Protein AF-A0A835BXH1-F1 (afdb_monomer)

Nearest PDB structures (foldseek):
  5mmm-assembly1_d  TM=9.186E-01  e=5.214E-10  Spinacia oleracea
  5x8r-assembly1_d  TM=8.556E-01  e=1.132E-10  Spinacia oleracea
  6eri-assembly1_BD  TM=9.071E-01  e=1.321E-09  Spinacia oleracea
  4v61-assembly1_AD  TM=8.178E-01  e=9.478E-10  Spinacia oleracea
  4v7h-assembly1_AD  TM=5.262E-01  e=1.312E+00  Thermomyces lanuginosus

Solvent-accessible surface area (backbone atoms only — not comparable to full-atom values): 8021 Å² total; per-residue (Å²): 133,78,70,88,84,68,73,62,66,66,50,35,77,74,74,42,95,42,72,65,67,45,88,74,75,82,76,87,69,91,71,92,73,78,85,72,76,76,63,90,75,52,71,68,58,52,57,51,50,54,55,50,48,54,31,51,36,72,55,53,47,72,73,55,49,66,76,49,73,83,44,76,71,66,63,71,38,33,38,66,80,56,69,80,31,22,51,76,86,37,87,57,92,57,51,82,43,75,64,58,96,87,68,51,77,41,67,63,98,40,73,70,54,51,51,54,50,51,63,62,73,79,107

Organism: NCBI:txid1010633

Sequence (123 aa):
MSRYRGPRLKKIRRLGALPGLTRKTPKSGSNQKKKFHSGKKEQYRIRLQEKQKLRFHYGLTERQLLRCQVLLQLLEMRLDNILFRLVNGRIVDIPSFRCKPRDIITTKDNQRSKRLVQNSLLM

Foldseek 3Di:
DDFDPDDQQVLCVVLNDQVQQDPDDPPPPPDDDDPPPPDDDDPVNVVVSVLVSVCRNLRHDPVVCVVVVPDPVLSVQFCLVVPFWDWVNHGDPDRRDGDDPPTDTHHPPDPVRVVVVVVVVVD

Secondary structure (DSSP, 8-state):
-----S-HHHHHHHH---TTT-SPPPP------------S--HHHHHHHHHHHHHHHTT--HHHHHHTTT-THHHHTBGGGS-S-EETTEE---TT-BPPTT--EE--S-HHHHHHHHHHH--

Structure (mmCIF, N/CA/C/O backbone):
data_AF-A0A835BXH1-F1
#
_entry.id   AF-A0A835BXH1-F1
#
loop_
_atom_site.group_PDB
_atom_site.id
_atom_site.type_symbol
_atom_site.label_atom_id
_atom_site.label_alt_id
_atom_site.label_comp_id
_atom_site.label_asym_id
_atom_site.label_entity_id
_atom_site.label_seq_id
_atom_site.pdbx_PDB_ins_code
_atom_site.Cartn_x
_atom_site.Cartn_y
_atom_site.Cartn_z
_atom_site.occupancy
_atom_site.B_iso_or_equiv
_atom_site.auth_seq_id
_atom_site.auth_comp_id
_atom_site.auth_asym_id
_atom_site.auth_atom_id
_atom_site.pdbx_PDB_model_num
ATOM 1 N N . MET A 1 1 ? -7.666 8.888 -0.244 1.00 58.81 1 MET A N 1
ATOM 2 C CA . MET A 1 1 ? -6.512 8.123 -0.780 1.00 58.81 1 MET A CA 1
ATOM 3 C C . MET A 1 1 ? -6.940 7.428 -2.0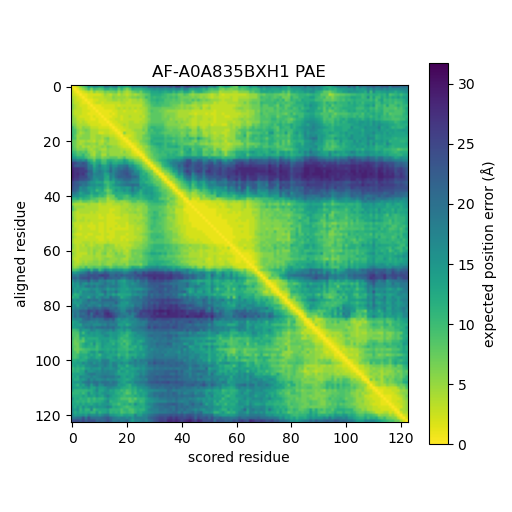60 1.0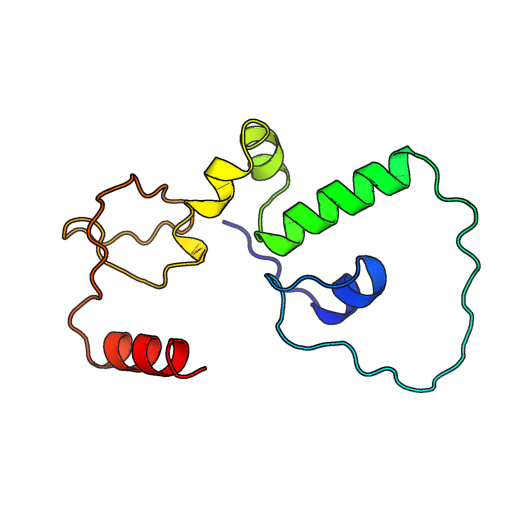0 58.81 1 MET A C 1
ATOM 5 O O . MET A 1 1 ? -7.866 6.628 -2.004 1.00 58.81 1 MET A O 1
ATOM 9 N N . SER A 1 2 ? -6.328 7.727 -3.206 1.00 67.88 2 SER A N 1
ATOM 10 C CA . SER A 1 2 ? -6.627 6.987 -4.436 1.00 67.88 2 SER A CA 1
ATOM 11 C C . SER A 1 2 ? -5.895 5.640 -4.416 1.00 67.88 2 SER A C 1
ATOM 13 O O . SER A 1 2 ? -4.675 5.582 -4.290 1.00 67.88 2 SER A O 1
ATOM 15 N N . ARG A 1 3 ? -6.653 4.538 -4.482 1.00 76.38 3 ARG A N 1
ATOM 16 C CA . ARG A 1 3 ? -6.115 3.166 -4.500 1.00 76.38 3 ARG A CA 1
ATOM 17 C C . ARG A 1 3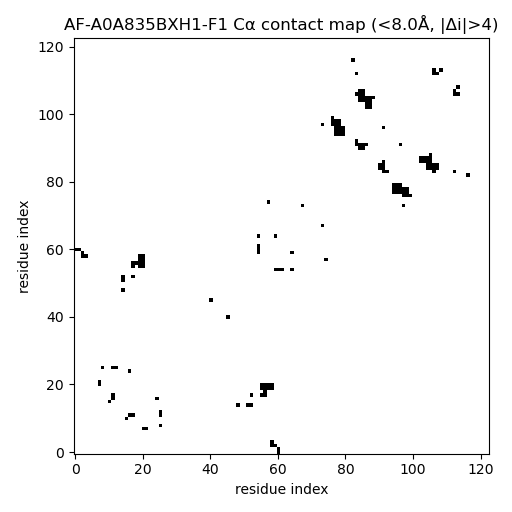 ? -5.951 2.673 -5.936 1.00 76.38 3 ARG A C 1
ATOM 19 O O . ARG A 1 3 ? -6.786 2.953 -6.793 1.00 76.38 3 ARG A O 1
ATOM 26 N N . TYR A 1 4 ? -4.915 1.875 -6.190 1.00 84.75 4 TYR A N 1
ATOM 27 C CA . TYR A 1 4 ? -4.744 1.209 -7.481 1.00 84.75 4 TYR A CA 1
ATOM 28 C C . TYR A 1 4 ? -5.800 0.107 -7.667 1.00 84.75 4 TYR A C 1
ATOM 30 O O . TYR A 1 4 ? -5.796 -0.888 -6.942 1.00 84.75 4 TYR A O 1
ATOM 38 N N . ARG A 1 5 ? -6.690 0.275 -8.653 1.00 84.50 5 ARG A N 1
ATOM 39 C CA . ARG A 1 5 ? -7.753 -0.692 -9.005 1.00 84.50 5 ARG A CA 1
ATOM 40 C C . ARG A 1 5 ? -7.440 -1.544 -10.243 1.00 84.50 5 ARG A C 1
ATOM 42 O O . ARG A 1 5 ? -8.265 -2.343 -10.662 1.00 84.50 5 ARG A O 1
ATOM 49 N N . GLY A 1 6 ? -6.264 -1.368 -10.845 1.00 88.94 6 GLY A N 1
ATOM 50 C CA . GLY A 1 6 ? -5.888 -2.070 -12.071 1.00 88.94 6 GLY A CA 1
ATOM 51 C C . GLY A 1 6 ? -5.414 -3.519 -11.859 1.00 88.94 6 GLY A C 1
ATOM 52 O O . GLY A 1 6 ? -5.322 -4.004 -10.727 1.00 88.94 6 GLY A O 1
ATOM 53 N N . PRO A 1 7 ? -5.044 -4.216 -12.950 1.00 88.81 7 PRO A N 1
ATOM 54 C CA . PRO A 1 7 ? -4.635 -5.620 -12.911 1.00 88.81 7 PRO A CA 1
ATOM 55 C C . PRO A 1 7 ? -3.317 -5.825 -12.142 1.00 88.81 7 PRO A C 1
ATOM 57 O O . PRO A 1 7 ? -2.231 -5.468 -12.608 1.00 88.81 7 PRO A O 1
ATOM 60 N N . ARG A 1 8 ? -3.404 -6.465 -10.968 1.00 86.69 8 ARG A N 1
ATOM 61 C CA . ARG A 1 8 ? -2.278 -6.673 -10.032 1.00 86.69 8 ARG A CA 1
ATOM 62 C C . ARG A 1 8 ? -1.180 -7.591 -10.584 1.00 86.69 8 ARG A C 1
ATOM 64 O O . ARG A 1 8 ? 0.000 -7.253 -10.508 1.00 86.69 8 ARG A O 1
ATOM 71 N N . LEU A 1 9 ? -1.552 -8.702 -11.228 1.00 85.00 9 LEU A N 1
ATOM 72 C CA . LEU A 1 9 ? -0.595 -9.670 -11.791 1.00 85.00 9 LEU A CA 1
ATOM 73 C C . LEU A 1 9 ? 0.276 -9.068 -12.907 1.00 85.00 9 LEU A C 1
ATOM 75 O O . LEU A 1 9 ? 1.444 -9.428 -13.039 1.00 85.00 9 LEU A O 1
ATOM 79 N N . LYS A 1 10 ? -0.249 -8.094 -13.669 1.00 86.25 10 LYS A N 1
ATOM 80 C CA . LYS A 1 10 ? 0.520 -7.366 -14.696 1.00 86.25 10 LYS A CA 1
ATOM 81 C C . LYS A 1 10 ? 1.670 -6.565 -14.078 1.00 86.25 10 LYS A C 1
ATOM 83 O O . LYS A 1 10 ? 2.737 -6.464 -14.678 1.00 86.25 10 LYS A O 1
ATOM 88 N N . LYS A 1 11 ? 1.474 -6.008 -12.877 1.00 87.12 11 LYS A N 1
ATOM 89 C CA . LYS A 1 11 ? 2.519 -5.274 -12.146 1.00 87.12 11 LYS A CA 1
ATOM 90 C C . LYS A 1 11 ? 3.556 -6.213 -11.539 1.00 87.12 11 LYS A C 1
ATOM 92 O O . LYS A 1 11 ? 4.741 -5.934 -11.691 1.00 87.12 11 LYS A O 1
ATOM 97 N N . ILE A 1 12 ? 3.134 -7.342 -10.971 1.00 86.69 12 ILE A N 1
ATOM 98 C CA . ILE A 1 12 ? 4.049 -8.359 -10.424 1.00 86.69 12 ILE A CA 1
ATOM 99 C C . ILE A 1 12 ? 4.956 -8.945 -11.508 1.00 86.69 12 ILE A C 1
ATOM 101 O O . ILE A 1 12 ? 6.163 -9.009 -11.320 1.00 86.69 12 ILE A O 1
ATOM 105 N N . ARG A 1 13 ? 4.422 -9.263 -12.694 1.00 83.75 13 ARG A N 1
ATOM 106 C CA . ARG A 1 13 ? 5.242 -9.744 -13.825 1.00 83.75 13 ARG A CA 1
ATOM 107 C C . ARG A 1 13 ? 6.339 -8.754 -14.247 1.00 83.75 13 ARG A C 1
ATOM 109 O O . ARG A 1 13 ? 7.370 -9.177 -14.751 1.00 83.75 13 ARG A O 1
ATOM 116 N N . ARG A 1 14 ? 6.124 -7.443 -14.060 1.00 83.31 14 ARG A N 1
ATOM 117 C CA . ARG A 1 14 ? 7.080 -6.383 -14.438 1.00 83.31 14 ARG A CA 1
ATOM 118 C C . ARG A 1 14 ? 8.054 -6.007 -13.317 1.00 83.31 14 ARG A C 1
ATOM 120 O O . ARG A 1 14 ? 9.191 -5.656 -13.618 1.00 83.31 14 ARG A O 1
ATOM 127 N N . LEU A 1 15 ? 7.594 -5.983 -12.065 1.00 84.75 15 LEU A N 1
ATOM 128 C CA . LEU A 1 15 ? 8.345 -5.464 -10.912 1.00 84.75 15 LEU A CA 1
ATOM 129 C C . LEU A 1 15 ? 8.906 -6.561 -9.998 1.00 84.75 15 LEU A C 1
ATOM 131 O O . LEU A 1 15 ? 9.843 -6.286 -9.254 1.00 84.75 15 LEU A O 1
ATOM 135 N N . GLY A 1 16 ? 8.370 -7.779 -10.064 1.00 83.56 16 GLY A N 1
ATOM 136 C CA . GLY A 1 16 ? 8.707 -8.890 -9.176 1.00 83.56 16 GLY A CA 1
ATOM 137 C C . GLY A 1 16 ? 7.684 -9.095 -8.056 1.00 83.56 16 GLY A C 1
ATOM 138 O O . GLY A 1 16 ? 6.556 -8.598 -8.123 1.00 83.56 16 GLY A O 1
ATOM 139 N N . ALA A 1 17 ? 8.080 -9.858 -7.035 1.00 80.31 17 ALA A N 1
ATOM 140 C CA . ALA A 1 17 ? 7.235 -10.187 -5.892 1.00 80.31 17 ALA A CA 1
ATOM 141 C C . ALA A 1 17 ? 6.860 -8.929 -5.089 1.00 80.31 17 ALA A C 1
ATOM 143 O O . ALA A 1 17 ? 7.718 -8.129 -4.721 1.00 80.31 17 ALA A O 1
ATOM 144 N N . LEU A 1 18 ? 5.560 -8.754 -4.842 1.00 82.75 18 LEU A N 1
ATOM 145 C CA . LEU A 1 18 ? 4.994 -7.634 -4.089 1.00 82.75 18 LEU A CA 1
ATOM 146 C C . LEU A 1 18 ? 3.954 -8.184 -3.099 1.00 82.75 18 LEU A C 1
ATOM 148 O O . LEU A 1 18 ? 2.766 -8.223 -3.440 1.00 82.75 18 LEU A O 1
ATOM 152 N N . PRO A 1 19 ? 4.377 -8.616 -1.896 1.00 75.25 19 PRO A N 1
ATOM 153 C CA . PRO A 1 19 ? 3.483 -9.255 -0.928 1.00 75.25 19 PRO A CA 1
ATOM 154 C C . PRO A 1 19 ? 2.348 -8.324 -0.477 1.00 75.25 19 PRO A C 1
ATOM 156 O O . PRO A 1 19 ? 1.208 -8.769 -0.364 1.00 75.25 19 PRO A O 1
ATOM 159 N N . GLY A 1 20 ? 2.611 -7.015 -0.357 1.00 75.12 20 GLY A N 1
ATOM 160 C CA . GLY A 1 20 ? 1.585 -6.010 -0.042 1.00 75.12 20 GLY A CA 1
ATOM 161 C C . GLY A 1 20 ? 0.492 -5.825 -1.109 1.00 75.12 20 GLY A C 1
ATOM 162 O O . GLY A 1 20 ? -0.579 -5.299 -0.814 1.00 75.12 20 GLY A O 1
ATOM 163 N N . LEU A 1 21 ? 0.705 -6.286 -2.351 1.00 78.00 21 LEU A N 1
ATOM 164 C CA . LEU A 1 21 ? -0.283 -6.144 -3.426 1.00 78.00 21 LEU A CA 1
ATOM 165 C C . LEU A 1 21 ? -1.155 -7.395 -3.599 1.00 78.00 21 LEU A C 1
ATOM 167 O O . LEU A 1 21 ? -2.366 -7.283 -3.810 1.00 78.00 21 LEU A O 1
ATOM 171 N N . THR A 1 22 ? -0.574 -8.595 -3.573 1.00 78.25 22 THR A N 1
ATOM 172 C CA . THR A 1 22 ? -1.337 -9.853 -3.589 1.00 78.25 22 THR A CA 1
ATOM 173 C C . THR A 1 22 ? -0.487 -11.022 -3.099 1.00 78.25 22 THR A C 1
ATOM 175 O O . THR A 1 22 ? 0.696 -11.103 -3.411 1.00 78.25 22 THR A O 1
ATOM 178 N N . ARG A 1 23 ? -1.124 -11.963 -2.388 1.00 75.75 23 ARG A N 1
ATOM 179 C CA . ARG A 1 23 ? -0.531 -13.253 -1.998 1.00 75.75 23 ARG A CA 1
ATOM 180 C C . ARG A 1 23 ? -0.387 -14.226 -3.187 1.00 75.75 23 ARG A C 1
ATOM 182 O O . ARG A 1 23 ? 0.295 -15.235 -3.076 1.00 75.75 23 ARG A O 1
ATOM 189 N N . LYS A 1 24 ? -1.030 -13.949 -4.333 1.00 78.94 24 LYS A N 1
ATOM 190 C CA . LYS A 1 24 ? -1.014 -14.833 -5.510 1.00 78.94 24 LYS A CA 1
ATOM 191 C C . LYS A 1 24 ? 0.282 -14.664 -6.298 1.00 78.94 24 LYS A C 1
ATOM 193 O O . LYS A 1 24 ? 0.559 -13.582 -6.820 1.00 78.94 24 LYS A O 1
ATOM 198 N N . THR A 1 25 ? 1.023 -15.752 -6.466 1.00 74.88 25 THR A N 1
ATOM 199 C CA . THR A 1 25 ? 2.150 -15.809 -7.396 1.00 74.88 25 THR A CA 1
ATOM 200 C C . THR A 1 25 ? 1.635 -16.010 -8.828 1.00 74.88 25 THR A C 1
ATOM 202 O O . THR A 1 25 ? 0.641 -16.709 -9.054 1.00 74.88 25 THR A O 1
ATOM 205 N N . PRO A 1 26 ? 2.238 -15.353 -9.835 1.00 74.44 26 PRO A N 1
ATOM 206 C CA . PRO A 1 26 ? 1.873 -15.600 -11.220 1.00 74.44 26 PRO A CA 1
ATOM 207 C C . PRO A 1 26 ? 2.255 -17.041 -11.572 1.00 74.44 26 PRO A C 1
ATOM 209 O O . PRO A 1 26 ? 3.427 -17.397 -11.502 1.00 74.44 26 PRO A O 1
ATOM 212 N N . LYS A 1 27 ? 1.275 -17.861 -11.973 1.00 71.94 27 LYS A N 1
ATOM 213 C CA . LYS A 1 27 ? 1.550 -19.195 -12.520 1.00 71.94 27 LYS A CA 1
ATOM 214 C C . LYS A 1 27 ? 2.485 -19.047 -13.724 1.00 71.94 27 LYS A C 1
ATOM 216 O O . LYS A 1 27 ? 2.196 -18.258 -14.631 1.00 71.94 27 LYS A O 1
ATOM 221 N N . SER A 1 28 ? 3.596 -19.781 -13.705 1.00 59.62 28 SER A N 1
ATOM 222 C CA . SER A 1 28 ? 4.529 -19.895 -14.827 1.00 59.62 28 SER A CA 1
ATOM 223 C C . SER A 1 28 ? 3.856 -20.709 -15.933 1.00 59.62 28 SER A C 1
ATOM 225 O O . SER A 1 28 ? 4.060 -21.908 -16.057 1.00 59.62 28 SER A O 1
ATOM 227 N N . GLY A 1 29 ? 2.945 -20.075 -16.670 1.00 53.72 29 GLY A N 1
ATOM 228 C CA . GLY A 1 29 ? 2.340 -20.671 -17.854 1.00 53.72 29 GLY A CA 1
ATOM 229 C C . GLY A 1 29 ? 3.382 -20.735 -18.963 1.00 53.72 29 GLY A C 1
ATOM 230 O O . GLY A 1 29 ? 3.929 -19.704 -19.354 1.00 53.72 29 GLY A O 1
ATOM 231 N N . SER A 1 30 ? 3.638 -21.944 -19.445 1.00 50.66 30 SER A N 1
ATOM 232 C CA . SER A 1 30 ? 4.530 -22.360 -20.529 1.00 50.66 30 SER A CA 1
ATOM 233 C C . SER A 1 30 ? 4.172 -21.783 -21.910 1.00 50.66 30 SER A C 1
ATOM 235 O O . SER A 1 30 ? 4.114 -22.509 -22.891 1.00 50.66 30 SER A O 1
ATOM 237 N N . ASN A 1 31 ? 3.984 -20.467 -22.033 1.00 50.84 31 ASN A N 1
ATOM 238 C CA . ASN A 1 31 ? 3.905 -19.798 -23.332 1.00 50.84 31 ASN A CA 1
ATOM 239 C C . ASN A 1 31 ? 5.185 -19.003 -23.580 1.00 50.84 31 ASN A C 1
ATOM 241 O O . ASN A 1 31 ? 5.304 -17.813 -23.279 1.00 50.84 31 ASN A O 1
ATOM 245 N N . GLN A 1 32 ? 6.163 -19.714 -24.137 1.00 57.72 32 GLN A N 1
ATOM 246 C CA . GLN A 1 32 ? 7.374 -19.159 -24.721 1.00 57.72 32 GLN A CA 1
ATOM 247 C C . GLN A 1 32 ? 7.011 -18.250 -25.905 1.00 57.72 32 GLN A C 1
ATOM 249 O O . GLN A 1 32 ? 6.976 -18.702 -27.042 1.00 57.72 32 GLN A O 1
ATOM 254 N N . LYS A 1 33 ? 6.765 -16.953 -25.688 1.00 52.38 33 LYS A N 1
ATOM 255 C CA . LYS A 1 33 ? 6.907 -15.957 -26.765 1.00 52.38 33 LYS A CA 1
ATOM 256 C C . LYS A 1 33 ? 7.607 -14.694 -26.263 1.00 52.38 33 LYS A C 1
ATOM 258 O O . LYS A 1 33 ? 7.064 -13.914 -25.488 1.00 52.38 33 LYS A O 1
ATOM 263 N N . LYS A 1 34 ? 8.839 -14.549 -26.769 1.00 54.72 34 LYS A N 1
ATOM 264 C CA . LYS A 1 34 ? 9.720 -13.372 -26.825 1.00 54.72 34 LYS A CA 1
ATOM 265 C C . LYS A 1 34 ? 10.015 -12.702 -25.478 1.00 54.72 34 LYS A C 1
ATOM 267 O O . LYS A 1 34 ? 9.439 -11.675 -25.125 1.00 54.72 34 LYS A O 1
ATOM 272 N N . LYS A 1 35 ? 11.052 -13.202 -24.790 1.00 55.22 35 LYS A N 1
ATOM 273 C CA . LYS A 1 35 ? 11.899 -12.331 -23.962 1.00 55.22 35 LYS A CA 1
ATOM 274 C C . LYS A 1 35 ? 12.553 -11.320 -24.911 1.00 55.22 35 LYS A C 1
ATOM 276 O O . LYS A 1 35 ? 13.663 -11.558 -25.377 1.00 55.22 35 LYS A O 1
ATOM 281 N N . PHE A 1 36 ? 11.870 -10.216 -25.227 1.00 57.81 36 PHE A N 1
ATOM 282 C CA . PHE A 1 36 ? 12.565 -9.033 -25.728 1.00 57.81 36 PHE A CA 1
ATOM 283 C C . PHE A 1 36 ? 13.658 -8.751 -24.705 1.00 57.81 36 PHE A C 1
ATOM 285 O O . PHE A 1 36 ? 13.348 -8.490 -23.539 1.00 57.81 36 PHE A O 1
ATOM 292 N N . HIS A 1 37 ? 14.916 -8.933 -25.105 1.00 56.81 37 HIS A N 1
ATOM 293 C CA . HIS A 1 37 ? 16.058 -8.607 -24.273 1.00 56.81 37 HIS A CA 1
ATOM 294 C C . HIS A 1 37 ? 15.939 -7.124 -23.943 1.00 56.81 37 HIS A C 1
ATOM 296 O O . HIS A 1 37 ? 16.288 -6.260 -24.741 1.00 56.81 37 HIS A O 1
ATOM 302 N N . SER A 1 38 ? 15.394 -6.805 -22.768 1.00 61.44 38 SER A N 1
ATOM 303 C CA . SER A 1 38 ? 15.666 -5.508 -22.187 1.00 61.44 38 SER A CA 1
ATOM 304 C C . SER A 1 38 ? 17.159 -5.549 -21.912 1.00 61.44 38 SER A C 1
ATOM 306 O O . SER A 1 38 ? 17.568 -6.294 -21.019 1.00 61.44 38 SER A O 1
ATOM 308 N N . GLY A 1 39 ? 17.947 -4.854 -22.732 1.00 69.88 39 GLY A N 1
ATOM 309 C CA . GLY A 1 39 ? 19.389 -4.735 -22.554 1.00 69.88 39 GLY A CA 1
ATOM 310 C C . GLY A 1 39 ? 19.759 -4.244 -21.151 1.00 69.88 39 GLY A C 1
ATOM 311 O O . GLY A 1 39 ? 18.894 -4.049 -20.286 1.00 69.88 39 GLY A O 1
ATOM 312 N N . LYS A 1 40 ? 21.061 -4.044 -20.911 1.00 76.69 40 LYS A N 1
ATOM 313 C CA . LYS A 1 40 ? 21.574 -3.545 -19.626 1.00 76.69 40 LYS A CA 1
ATOM 314 C C . LYS A 1 40 ? 20.715 -2.369 -19.151 1.00 76.69 40 LYS A C 1
ATOM 316 O O . LYS A 1 40 ? 20.525 -1.389 -19.866 1.00 76.69 40 LYS A O 1
ATOM 321 N N . LYS A 1 41 ? 20.112 -2.512 -17.969 1.00 76.19 41 LYS A N 1
ATOM 322 C CA . LYS A 1 41 ? 19.234 -1.475 -17.426 1.00 76.19 41 LYS A CA 1
ATOM 323 C C . LYS A 1 41 ? 20.102 -0.303 -16.991 1.00 76.19 41 LYS A C 1
ATOM 325 O O . LYS A 1 41 ? 20.977 -0.473 -16.150 1.00 76.19 41 LYS A O 1
ATOM 330 N N . GLU A 1 42 ? 19.810 0.874 -17.524 1.00 85.50 42 GLU A N 1
ATOM 331 C CA . GLU A 1 42 ? 20.384 2.132 -17.050 1.00 85.50 42 GLU A CA 1
ATOM 332 C C . GLU A 1 42 ? 20.116 2.335 -15.552 1.00 85.50 42 GLU A C 1
ATOM 334 O O . GLU A 1 42 ? 19.072 1.919 -15.030 1.00 85.50 42 GLU A O 1
ATOM 339 N N . GLN A 1 43 ? 21.023 3.036 -14.866 1.00 88.44 43 GLN A N 1
ATOM 340 C CA . GLN A 1 43 ? 20.909 3.313 -13.429 1.00 88.44 43 GLN A CA 1
ATOM 341 C C . GLN A 1 43 ? 19.570 3.973 -13.067 1.00 88.44 43 GLN A C 1
ATOM 343 O O . GLN A 1 43 ? 18.932 3.602 -12.080 1.00 88.44 43 GLN A O 1
ATOM 348 N N . TYR A 1 44 ? 19.087 4.897 -13.902 1.00 87.94 44 TYR A N 1
ATOM 349 C CA . TYR A 1 44 ? 17.791 5.545 -13.710 1.00 87.94 44 TYR A CA 1
ATOM 350 C C . TYR A 1 44 ? 16.631 4.539 -13.697 1.00 87.94 44 TYR A C 1
ATOM 352 O O . TYR A 1 44 ? 15.743 4.596 -12.842 1.00 87.94 44 TYR A O 1
ATOM 360 N N . ARG A 1 45 ? 16.654 3.557 -14.605 1.00 87.81 45 ARG A N 1
ATOM 361 C CA . ARG A 1 45 ? 15.615 2.527 -14.701 1.00 87.81 45 ARG A CA 1
ATOM 362 C C . ARG A 1 45 ? 15.576 1.641 -13.457 1.00 87.81 45 ARG A C 1
ATOM 364 O O . ARG A 1 45 ? 14.487 1.212 -13.074 1.00 87.81 45 ARG A O 1
ATOM 371 N N . ILE A 1 46 ? 16.723 1.381 -12.831 1.00 87.94 46 ILE A N 1
ATOM 372 C CA . ILE A 1 46 ? 16.817 0.621 -11.576 1.00 87.94 46 ILE A CA 1
ATOM 373 C C . ILE A 1 46 ? 16.166 1.414 -10.435 1.00 87.94 46 ILE A C 1
ATOM 375 O O . ILE A 1 46 ? 15.210 0.925 -9.831 1.00 87.94 46 ILE A O 1
ATOM 379 N N . ARG A 1 47 ? 16.572 2.677 -10.240 1.00 89.88 47 ARG A N 1
ATOM 380 C CA . ARG A 1 47 ? 16.000 3.576 -9.216 1.00 89.88 47 ARG A CA 1
ATOM 381 C C . ARG A 1 47 ? 14.488 3.745 -9.384 1.00 89.88 47 ARG A C 1
ATOM 383 O O . ARG A 1 47 ? 13.722 3.706 -8.421 1.00 89.88 47 ARG A O 1
ATOM 390 N N . LEU A 1 48 ? 14.026 3.868 -10.630 1.00 89.50 48 LEU A N 1
ATOM 391 C CA . LEU A 1 48 ? 12.601 3.941 -10.936 1.00 89.50 48 LEU A CA 1
ATOM 392 C C . LEU A 1 48 ? 11.874 2.640 -10.568 1.00 89.50 48 LEU A C 1
ATOM 394 O O . LEU A 1 48 ? 10.773 2.696 -10.023 1.00 89.50 48 LEU A O 1
ATOM 398 N N . GLN A 1 49 ? 12.454 1.469 -10.849 1.00 89.56 49 GLN A N 1
ATOM 399 C CA . GLN A 1 49 ? 11.853 0.183 -10.478 1.00 89.56 49 GLN A CA 1
ATOM 400 C C . GLN A 1 49 ? 11.718 0.040 -8.959 1.00 89.56 49 GLN A C 1
ATOM 402 O O . GLN A 1 49 ? 10.657 -0.377 -8.496 1.00 89.56 49 GLN A O 1
ATOM 407 N N . GLU A 1 50 ? 12.730 0.442 -8.194 1.00 87.75 50 GLU A N 1
ATOM 408 C CA . GLU A 1 50 ? 12.700 0.435 -6.725 1.00 87.75 50 GLU A CA 1
ATOM 409 C C . GLU A 1 50 ? 11.640 1.385 -6.162 1.00 87.75 50 GLU A C 1
ATOM 411 O O . GLU A 1 50 ? 10.783 0.958 -5.384 1.00 87.75 50 GLU A O 1
ATOM 416 N N . LYS A 1 51 ? 11.586 2.631 -6.654 1.00 88.62 51 LYS A N 1
ATOM 417 C CA . LYS A 1 51 ? 10.521 3.589 -6.308 1.00 88.62 51 LYS A CA 1
ATOM 418 C C . LYS A 1 51 ? 9.131 2.993 -6.561 1.00 88.62 51 LYS A C 1
ATOM 420 O O . LYS A 1 51 ? 8.220 3.126 -5.742 1.00 88.62 51 LYS A O 1
ATOM 425 N N . GLN A 1 52 ? 8.944 2.333 -7.706 1.00 89.12 52 GLN A N 1
ATOM 426 C CA . GLN A 1 52 ? 7.660 1.731 -8.063 1.00 89.12 52 GLN A CA 1
ATOM 427 C C . GLN A 1 52 ? 7.325 0.515 -7.190 1.00 89.12 52 GLN A C 1
ATOM 429 O O . GLN A 1 52 ? 6.158 0.358 -6.830 1.00 89.12 52 GLN A O 1
ATOM 434 N N . LYS A 1 53 ? 8.308 -0.313 -6.807 1.00 88.06 53 LYS A N 1
ATOM 435 C CA . LYS A 1 53 ? 8.103 -1.421 -5.858 1.00 88.06 53 LYS A CA 1
ATOM 436 C C . LYS A 1 53 ? 7.544 -0.905 -4.534 1.00 88.06 53 LYS A C 1
ATOM 438 O O . LYS A 1 53 ? 6.489 -1.377 -4.120 1.00 88.06 53 LYS A O 1
ATOM 443 N N . LEU A 1 54 ? 8.171 0.117 -3.946 1.00 84.31 54 LEU A N 1
ATOM 444 C CA . LEU A 1 54 ? 7.698 0.741 -2.703 1.00 84.31 54 LEU A CA 1
ATOM 445 C C . LEU A 1 54 ? 6.272 1.283 -2.856 1.00 84.31 54 LEU A C 1
ATOM 447 O O . LEU A 1 54 ? 5.396 0.991 -2.043 1.00 84.31 54 LEU A O 1
ATOM 451 N N . ARG A 1 55 ? 5.998 2.000 -3.952 1.00 86.06 55 ARG A N 1
ATOM 452 C CA . ARG A 1 55 ? 4.666 2.560 -4.218 1.00 86.06 55 ARG A CA 1
ATOM 453 C C . ARG A 1 55 ? 3.568 1.493 -4.214 1.00 86.06 55 ARG A C 1
ATOM 455 O O . ARG A 1 55 ? 2.513 1.709 -3.624 1.00 86.06 55 ARG A O 1
ATOM 462 N N . PHE A 1 56 ? 3.799 0.361 -4.882 1.00 86.12 56 PHE A N 1
ATOM 463 C CA . PHE A 1 56 ? 2.808 -0.716 -4.966 1.00 86.12 56 PHE A CA 1
ATOM 464 C C . PHE A 1 56 ? 2.765 -1.601 -3.722 1.00 86.12 56 PHE A C 1
ATOM 466 O O . PHE A 1 56 ? 1.698 -2.130 -3.427 1.00 86.12 56 PHE A O 1
ATOM 473 N N . HIS A 1 57 ? 3.880 -1.742 -3.004 1.00 81.62 57 HIS A N 1
ATOM 474 C CA . HIS A 1 57 ? 3.935 -2.489 -1.752 1.00 81.62 57 HIS A CA 1
ATOM 475 C C . HIS A 1 57 ? 3.050 -1.844 -0.680 1.00 81.62 57 HIS A C 1
ATOM 477 O O . HIS A 1 57 ? 2.266 -2.532 -0.039 1.00 81.62 57 HIS A O 1
ATOM 483 N N . TYR A 1 58 ? 3.117 -0.515 -0.558 1.00 76.81 58 TYR A N 1
ATOM 484 C CA . TYR A 1 58 ? 2.370 0.249 0.448 1.00 76.81 58 TYR A CA 1
ATOM 485 C C . TYR A 1 58 ? 1.092 0.919 -0.091 1.00 76.81 58 TYR A C 1
ATOM 487 O O . TYR A 1 58 ? 0.397 1.614 0.643 1.00 76.81 58 TYR A O 1
ATOM 495 N N . GLY A 1 59 ? 0.775 0.761 -1.382 1.00 80.81 59 GLY A N 1
ATOM 496 C CA . GLY A 1 59 ? -0.433 1.335 -1.990 1.00 80.81 59 GLY A CA 1
ATOM 497 C C . GLY A 1 59 ? -0.494 2.870 -1.979 1.00 80.81 59 GLY A C 1
ATOM 498 O O . GLY A 1 59 ? -1.581 3.439 -1.873 1.00 80.81 59 GLY A O 1
ATOM 499 N N . LEU A 1 60 ? 0.655 3.544 -2.078 1.00 80.44 60 LEU A N 1
ATOM 500 C CA . LEU A 1 60 ? 0.773 5.002 -1.960 1.00 80.44 60 LEU A CA 1
ATOM 501 C C . LEU A 1 60 ? 0.630 5.723 -3.308 1.00 80.44 60 LEU A C 1
ATOM 503 O O . LEU A 1 60 ? 0.909 5.178 -4.376 1.00 80.44 60 LEU A O 1
ATOM 507 N N . THR A 1 61 ? 0.258 7.001 -3.257 1.00 84.00 61 THR A N 1
ATOM 508 C CA . THR A 1 61 ? 0.363 7.916 -4.409 1.00 84.00 61 THR A CA 1
ATOM 509 C C . THR A 1 61 ? 1.762 8.531 -4.490 1.00 84.00 61 THR A C 1
ATOM 511 O O . THR A 1 61 ? 2.475 8.601 -3.492 1.00 84.00 61 THR A O 1
ATOM 514 N N . GLU A 1 62 ? 2.176 9.022 -5.662 1.00 83.12 62 GLU A N 1
ATOM 515 C CA . GLU A 1 62 ? 3.514 9.629 -5.800 1.00 83.12 62 GLU A CA 1
ATOM 516 C C . GLU A 1 62 ? 3.680 10.895 -4.954 1.00 83.12 62 GLU A C 1
ATOM 518 O O . GLU A 1 62 ? 4.730 11.088 -4.352 1.00 83.12 62 GLU A O 1
ATOM 523 N N . ARG A 1 63 ? 2.619 11.699 -4.816 1.00 82.00 63 ARG A N 1
ATOM 524 C CA . ARG A 1 63 ? 2.607 12.876 -3.933 1.00 82.00 63 ARG A CA 1
ATOM 525 C C . ARG A 1 63 ? 2.813 12.493 -2.465 1.00 82.00 63 ARG A C 1
ATOM 527 O O . ARG A 1 63 ? 3.540 13.168 -1.747 1.00 82.00 63 ARG A O 1
ATOM 534 N N . GLN A 1 64 ? 2.204 11.389 -2.022 1.00 76.81 64 GLN A N 1
ATOM 535 C CA . GLN A 1 64 ? 2.422 10.864 -0.671 1.00 76.81 64 GLN A CA 1
ATOM 536 C C . GLN A 1 64 ? 3.846 10.337 -0.498 1.00 76.81 64 GLN A C 1
ATOM 538 O O . GLN A 1 64 ? 4.449 10.584 0.536 1.00 76.81 64 GLN A O 1
ATOM 543 N N . LEU A 1 65 ? 4.396 9.664 -1.511 1.00 78.06 65 LEU A N 1
ATOM 544 C CA . LEU A 1 65 ? 5.763 9.148 -1.467 1.00 78.06 65 LEU A CA 1
ATOM 545 C C . LEU A 1 65 ? 6.801 10.275 -1.356 1.00 78.06 65 LEU A C 1
ATOM 547 O O . LEU A 1 65 ? 7.738 10.148 -0.578 1.00 78.06 65 LEU A O 1
ATOM 551 N N . LEU A 1 66 ? 6.601 11.387 -2.073 1.00 78.25 66 LEU A N 1
ATOM 552 C CA . LEU A 1 66 ? 7.452 12.579 -1.965 1.00 78.25 66 LEU A CA 1
ATOM 553 C C . LEU A 1 66 ? 7.420 13.176 -0.552 1.00 78.25 66 LEU A C 1
ATOM 555 O O . LEU A 1 66 ? 8.458 13.518 -0.003 1.00 78.25 66 LEU A O 1
ATOM 559 N N . ARG A 1 67 ? 6.241 13.227 0.076 1.00 69.81 67 ARG A N 1
ATOM 560 C CA . ARG A 1 67 ? 6.087 13.723 1.453 1.00 69.81 67 ARG A CA 1
ATOM 561 C C . ARG A 1 67 ? 6.661 12.768 2.509 1.00 69.81 67 ARG A C 1
ATOM 563 O O . ARG A 1 67 ? 6.950 13.190 3.623 1.00 69.81 67 ARG A O 1
ATOM 570 N N . CYS A 1 68 ? 6.789 11.483 2.181 1.00 60.97 68 CYS A N 1
ATOM 571 C CA . CYS A 1 68 ? 7.215 10.417 3.088 1.00 60.97 68 CYS A CA 1
ATOM 572 C C . CYS A 1 68 ? 8.696 10.025 2.940 1.00 60.97 68 CYS A C 1
ATOM 574 O O . CYS A 1 68 ? 9.087 9.016 3.520 1.00 60.97 68 CYS A O 1
ATOM 576 N N . GLN A 1 69 ? 9.515 10.789 2.205 1.00 54.47 69 GLN A N 1
ATOM 577 C CA . GLN A 1 69 ? 10.931 10.477 1.940 1.00 54.47 69 GLN A CA 1
ATOM 578 C C . GLN A 1 69 ? 11.806 10.237 3.189 1.00 54.47 69 GLN A C 1
ATOM 580 O O . GLN A 1 69 ? 12.906 9.721 3.042 1.00 54.47 69 GLN A O 1
ATOM 585 N N . VAL A 1 70 ? 11.342 10.567 4.400 1.00 50.50 70 VAL A N 1
ATOM 586 C CA . VAL A 1 70 ? 12.199 10.601 5.594 1.00 50.50 70 VAL A CA 1
ATOM 587 C C . VAL A 1 70 ? 12.353 9.272 6.345 1.00 50.50 70 VAL A C 1
ATOM 589 O O . VAL A 1 70 ? 13.378 9.123 6.986 1.00 50.50 70 VAL A O 1
ATOM 592 N N . LEU A 1 71 ? 11.458 8.275 6.306 1.00 53.09 71 LEU A N 1
ATOM 593 C CA . LEU A 1 71 ? 11.731 7.040 7.075 1.00 53.09 71 LEU A CA 1
ATOM 594 C C . LEU A 1 71 ? 10.814 5.878 6.673 1.00 53.09 71 LEU A C 1
ATOM 596 O O . LEU A 1 71 ? 9.593 5.984 6.789 1.00 53.09 71 LEU A O 1
ATOM 600 N N . LEU A 1 72 ? 11.394 4.738 6.281 1.00 59.03 72 LEU A N 1
ATOM 601 C CA . LEU A 1 72 ? 10.686 3.451 6.143 1.00 59.03 72 LEU A CA 1
ATOM 602 C C . LEU A 1 72 ? 9.894 3.097 7.418 1.00 59.03 72 LEU A C 1
ATOM 604 O O . LEU A 1 72 ? 8.788 2.569 7.337 1.00 59.03 72 LEU A O 1
ATOM 608 N N . GLN A 1 73 ? 10.394 3.527 8.577 1.00 54.72 73 GLN A N 1
ATOM 609 C CA . GLN A 1 73 ? 9.756 3.389 9.886 1.00 54.72 73 GLN A CA 1
ATOM 610 C C . GLN A 1 73 ? 8.382 4.090 9.974 1.00 54.72 73 GLN A C 1
ATOM 612 O O . GLN A 1 73 ? 7.492 3.633 10.683 1.00 54.72 73 GLN A O 1
ATOM 617 N N . LEU A 1 74 ? 8.142 5.162 9.202 1.00 57.50 74 LEU A N 1
ATOM 618 C CA . LEU A 1 74 ? 6.830 5.828 9.136 1.00 57.50 74 LEU A CA 1
ATOM 619 C C . LEU A 1 74 ? 5.803 5.051 8.298 1.00 57.50 74 LEU A C 1
ATOM 621 O O . LEU A 1 74 ? 4.604 5.315 8.409 1.00 57.50 74 LEU A O 1
ATOM 625 N N . LEU A 1 75 ? 6.254 4.135 7.435 1.00 57.69 75 LEU A N 1
ATOM 626 C CA . LEU A 1 75 ? 5.379 3.311 6.599 1.00 57.69 75 LEU A CA 1
ATOM 627 C C . LEU A 1 75 ? 4.894 2.058 7.329 1.00 57.69 75 LEU A C 1
ATOM 629 O O . LEU A 1 75 ? 3.781 1.612 7.055 1.00 57.69 75 LEU A O 1
ATOM 633 N N . GLU A 1 76 ? 5.678 1.534 8.273 1.00 59.62 76 GLU A N 1
ATOM 634 C CA . GLU A 1 76 ? 5.294 0.389 9.111 1.00 59.62 76 GLU A CA 1
ATOM 635 C C . GLU A 1 76 ? 4.204 0.750 10.130 1.00 59.62 76 GLU A C 1
ATOM 637 O O . GLU A 1 76 ? 3.321 -0.057 10.400 1.00 59.62 76 GLU A O 1
ATOM 642 N N . MET A 1 77 ? 4.176 2.001 10.600 1.00 54.16 77 MET A N 1
ATOM 643 C CA . MET A 1 77 ? 3.202 2.489 11.591 1.00 54.16 77 MET A CA 1
ATOM 644 C C . MET A 1 77 ? 1.839 2.904 10.997 1.00 54.16 77 MET A C 1
ATOM 646 O O . MET A 1 77 ? 1.047 3.578 11.664 1.00 54.16 77 MET A O 1
ATOM 650 N N . ARG A 1 78 ? 1.562 2.572 9.726 1.00 61.50 78 ARG A N 1
ATOM 651 C CA . ARG A 1 78 ? 0.305 2.941 9.050 1.00 61.50 78 ARG A CA 1
ATOM 652 C C . ARG A 1 78 ? -0.816 1.945 9.353 1.00 61.50 78 ARG A C 1
ATOM 654 O O . ARG A 1 78 ? -0.711 0.758 9.051 1.00 61.50 78 ARG A O 1
ATOM 661 N N . LEU A 1 79 ? -1.944 2.477 9.829 1.00 55.50 79 LEU A N 1
ATOM 662 C CA . LEU A 1 79 ? -3.186 1.740 10.120 1.00 55.50 79 LEU A CA 1
ATOM 663 C C . LEU A 1 79 ? -3.849 1.059 8.926 1.00 55.50 79 LEU A C 1
ATOM 665 O O . LEU A 1 79 ? -4.717 0.220 9.129 1.00 55.50 79 LEU A O 1
ATOM 669 N N . ASP A 1 80 ? -3.452 1.377 7.693 1.00 55.75 80 ASP A N 1
ATOM 670 C CA . ASP A 1 80 ? -3.906 0.681 6.484 1.00 55.75 80 ASP A CA 1
ATOM 671 C C . ASP A 1 80 ? -3.825 -0.858 6.616 1.00 55.75 80 ASP A C 1
ATOM 673 O O . ASP A 1 80 ? -4.680 -1.567 6.078 1.00 55.75 80 ASP A O 1
ATOM 677 N N . ASN A 1 81 ? -2.822 -1.362 7.349 1.00 52.75 81 ASN A N 1
ATOM 678 C CA . ASN A 1 81 ? -2.621 -2.790 7.614 1.00 52.75 81 ASN A CA 1
ATOM 679 C C . ASN A 1 81 ? -3.415 -3.307 8.824 1.00 52.75 81 ASN A C 1
ATOM 681 O O . ASN A 1 81 ? -3.660 -4.506 8.939 1.00 52.75 81 ASN A O 1
ATOM 685 N N . ILE A 1 82 ? -3.842 -2.415 9.715 1.00 52.75 82 ILE A N 1
ATOM 686 C CA . ILE A 1 82 ? -4.487 -2.731 10.989 1.00 52.75 82 ILE A CA 1
ATOM 687 C C . ILE A 1 82 ? -5.966 -2.357 10.866 1.00 52.75 82 ILE A C 1
ATOM 689 O O . ILE A 1 82 ? -6.473 -1.395 11.429 1.00 52.75 82 ILE A O 1
ATOM 693 N N . LEU A 1 83 ? -6.622 -3.135 10.012 1.00 52.44 83 LEU A N 1
ATOM 694 C CA . LEU A 1 83 ? -8.058 -3.354 9.876 1.00 52.44 83 LEU A CA 1
ATOM 695 C C . LEU A 1 83 ? -8.945 -2.623 10.911 1.00 52.44 83 LEU A C 1
ATOM 697 O O . LEU A 1 83 ? -9.012 -3.053 12.055 1.00 52.44 83 LEU A O 1
ATOM 701 N N . PHE A 1 84 ? -9.676 -1.589 10.467 1.00 53.84 84 PHE A N 1
ATOM 702 C CA . PHE A 1 84 ? -10.954 -1.101 11.027 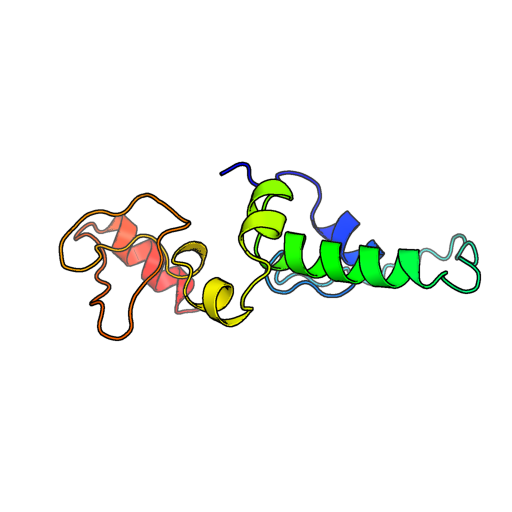1.00 53.84 84 PHE A CA 1
ATOM 703 C C . PHE A 1 84 ? -11.078 -1.179 12.559 1.00 53.84 84 PHE A C 1
ATOM 705 O O . PHE A 1 84 ? -11.846 -1.979 13.106 1.00 53.84 84 PHE A O 1
ATOM 712 N N . ARG A 1 85 ? -10.317 -0.351 13.272 1.00 57.97 85 ARG A N 1
ATOM 713 C CA . ARG A 1 85 ? -10.339 -0.349 14.732 1.00 57.97 85 ARG A CA 1
ATOM 714 C C . ARG A 1 85 ? -10.428 1.056 15.311 1.00 57.97 85 ARG A C 1
ATOM 716 O O . ARG A 1 85 ? -9.915 2.024 14.759 1.00 57.97 85 ARG A O 1
ATOM 723 N N . LEU A 1 86 ? -11.127 1.120 16.434 1.00 58.91 86 LEU A N 1
ATOM 724 C CA . LEU A 1 86 ? -11.112 2.217 17.373 1.00 58.91 86 LEU A CA 1
ATOM 725 C C . LEU A 1 86 ? -9.675 2.388 17.869 1.00 58.91 86 LEU A C 1
ATOM 727 O O . LEU A 1 86 ? -9.064 1.433 18.349 1.00 58.91 86 LEU A O 1
ATOM 731 N N . VAL A 1 87 ? -9.147 3.600 17.753 1.00 64.06 87 VAL A N 1
ATOM 732 C CA . VAL A 1 87 ? -7.871 3.976 18.365 1.00 64.06 87 VAL A CA 1
ATOM 733 C C . VAL A 1 87 ? -8.215 4.782 19.607 1.00 64.06 87 VAL A C 1
ATOM 735 O O . VAL A 1 87 ? -8.872 5.819 19.497 1.00 64.06 87 VAL A O 1
ATOM 738 N N . ASN A 1 88 ? -7.833 4.285 20.786 1.00 66.62 88 ASN A N 1
ATOM 739 C CA . ASN A 1 88 ? -8.105 4.934 22.076 1.00 66.62 88 ASN A CA 1
ATOM 740 C C . ASN A 1 88 ? -9.596 5.323 22.249 1.00 66.62 88 ASN A C 1
ATOM 742 O O . ASN A 1 88 ? -9.924 6.426 22.682 1.00 66.62 88 ASN A O 1
ATOM 746 N N . GLY A 1 89 ? -10.510 4.437 21.829 1.00 67.88 89 GLY A N 1
ATOM 747 C CA . GLY A 1 89 ? -11.963 4.636 21.937 1.00 67.88 89 GLY A CA 1
ATOM 748 C C . GLY A 1 89 ? -12.609 5.516 20.855 1.00 67.88 89 GLY A C 1
ATOM 749 O O . GLY A 1 89 ? -13.824 5.689 20.876 1.00 67.88 89 GLY A O 1
ATOM 750 N N . ARG A 1 90 ? -11.850 6.043 19.880 1.00 69.50 90 ARG A N 1
ATOM 751 C CA . ARG A 1 90 ? -12.381 6.868 18.775 1.00 69.50 90 ARG A CA 1
ATOM 752 C C . ARG A 1 90 ? -12.377 6.123 17.445 1.00 69.50 90 ARG A C 1
ATOM 754 O O . ARG A 1 90 ? -11.423 5.415 17.131 1.00 69.50 90 ARG A O 1
ATOM 761 N N . ILE A 1 91 ? -13.424 6.319 16.640 1.00 69.06 91 ILE A N 1
ATOM 762 C CA . ILE A 1 91 ? -13.516 5.763 15.281 1.00 69.06 91 ILE A CA 1
ATOM 763 C C . ILE A 1 91 ? -12.546 6.524 14.375 1.00 69.06 91 ILE A C 1
ATOM 765 O O . ILE A 1 91 ? -12.646 7.742 14.233 1.00 69.06 91 ILE A O 1
ATOM 769 N N . VAL A 1 92 ? -11.605 5.799 13.767 1.00 69.06 92 VAL A N 1
ATOM 770 C CA . VAL A 1 92 ? -10.648 6.346 12.802 1.00 69.06 92 VAL A CA 1
ATOM 771 C C . VAL A 1 92 ? -10.884 5.687 11.448 1.00 69.06 92 VAL A C 1
ATOM 773 O O . VAL A 1 92 ? -10.481 4.552 11.218 1.00 69.06 92 VAL A O 1
ATOM 776 N N . ASP A 1 93 ? -11.490 6.435 10.525 1.00 66.81 93 ASP A N 1
ATOM 777 C CA . ASP A 1 93 ? -11.740 5.980 9.148 1.00 66.81 93 ASP A CA 1
ATOM 778 C C . ASP A 1 93 ? -10.629 6.409 8.170 1.00 66.81 93 ASP A C 1
ATOM 780 O O . ASP A 1 93 ? -10.731 6.212 6.957 1.00 66.81 93 ASP A O 1
ATOM 784 N N . ILE A 1 94 ? -9.551 7.016 8.685 1.00 68.81 94 I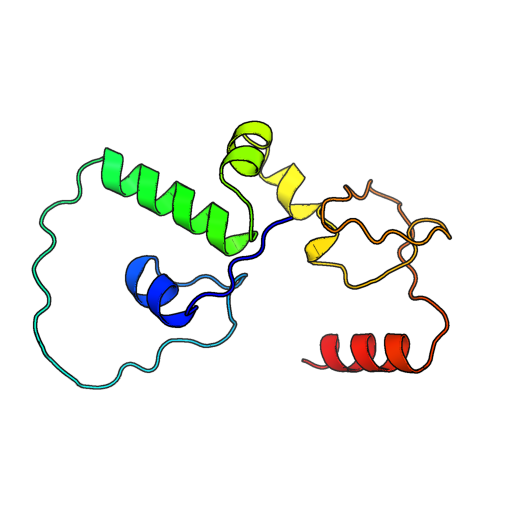LE A N 1
ATOM 785 C CA . ILE A 1 94 ? -8.427 7.531 7.897 1.00 68.81 94 ILE A CA 1
ATOM 786 C C . ILE A 1 94 ? -7.347 6.446 7.784 1.00 68.81 94 ILE A C 1
ATOM 788 O O . ILE A 1 94 ? -6.623 6.203 8.750 1.00 68.81 94 ILE A O 1
ATOM 792 N N . PRO A 1 95 ? -7.131 5.851 6.598 1.00 65.69 95 PRO A N 1
ATOM 793 C CA . PRO A 1 95 ? -6.202 4.730 6.463 1.00 65.69 95 PRO A CA 1
ATOM 794 C C . PRO A 1 95 ? -4.725 5.137 6.656 1.00 65.69 95 PRO A C 1
ATOM 796 O O . PRO A 1 95 ? -3.890 4.349 7.086 1.00 65.69 95 PRO A O 1
ATOM 799 N N . SER A 1 96 ? -4.406 6.417 6.425 1.00 67.31 96 SER A N 1
ATOM 800 C CA . SER A 1 96 ? -3.080 7.004 6.650 1.00 67.31 96 SER A CA 1
ATOM 801 C C . SER A 1 96 ? -2.804 7.465 8.084 1.00 67.31 96 SER A C 1
ATOM 803 O O . SER A 1 96 ? -1.853 8.225 8.285 1.00 67.31 96 SER A O 1
ATOM 805 N N . PHE A 1 97 ? -3.639 7.101 9.058 1.00 72.69 97 PHE A N 1
ATOM 806 C CA . PHE A 1 97 ? -3.396 7.464 10.452 1.00 72.69 97 PHE A CA 1
ATOM 807 C C . PHE A 1 97 ? -2.106 6.803 10.957 1.00 72.69 97 PHE A C 1
ATOM 809 O O . PHE A 1 97 ? -1.808 5.652 10.625 1.00 72.69 97 PHE A O 1
ATOM 816 N N . ARG A 1 98 ? -1.322 7.569 11.723 1.00 68.25 98 ARG A N 1
ATOM 817 C CA . ARG A 1 98 ? -0.065 7.114 12.325 1.00 68.25 98 ARG A CA 1
ATOM 818 C C . ARG A 1 98 ? -0.342 6.683 13.757 1.00 68.25 98 ARG A C 1
ATOM 820 O O . ARG A 1 98 ? -0.649 7.538 14.583 1.00 68.25 98 ARG A O 1
ATOM 827 N N . CYS A 1 99 ? -0.222 5.390 14.033 1.00 65.81 99 CYS A N 1
ATOM 828 C CA . CYS A 1 99 ? -0.244 4.897 15.407 1.00 65.81 99 CYS A CA 1
ATOM 829 C C . CYS A 1 99 ? 1.047 5.290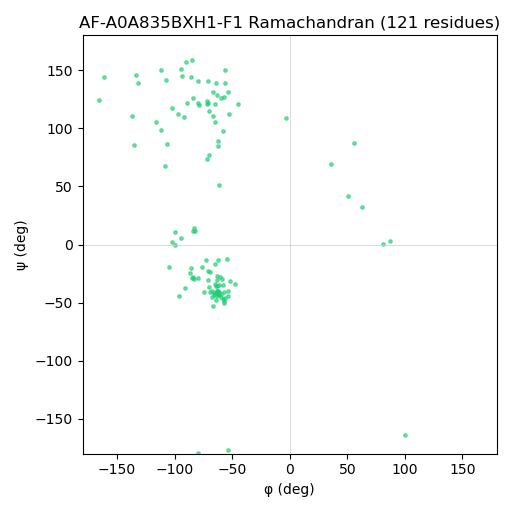 16.122 1.00 65.81 99 CYS A C 1
ATOM 831 O O . CYS A 1 99 ? 2.132 5.238 15.536 1.00 65.81 99 CYS A O 1
ATOM 833 N N . LYS A 1 100 ? 0.936 5.667 17.392 1.00 73.94 100 LYS A N 1
ATOM 834 C CA . LYS A 1 100 ? 2.071 5.826 18.297 1.00 73.94 100 LYS A CA 1
ATOM 835 C C . LYS A 1 100 ? 2.271 4.528 19.094 1.00 73.94 100 LYS A C 1
ATOM 837 O O . LYS A 1 100 ? 1.302 3.808 19.343 1.00 73.94 100 LYS A O 1
ATOM 842 N N . PRO A 1 101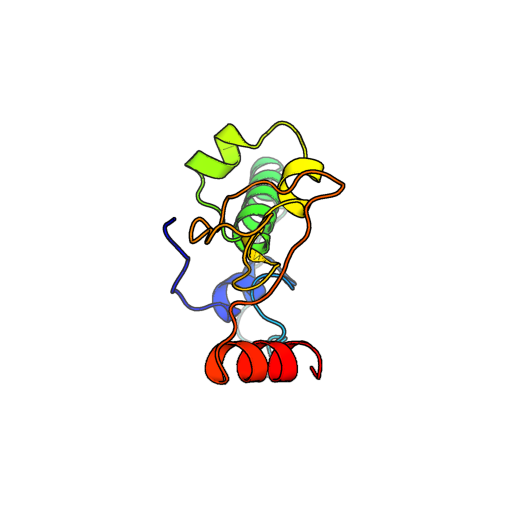 ? 3.508 4.205 19.512 1.00 69.12 101 PRO A N 1
ATOM 843 C CA . PRO A 1 101 ? 3.732 3.133 20.478 1.00 69.12 101 PRO A CA 1
ATOM 844 C C . PRO A 1 101 ? 2.872 3.380 21.729 1.00 69.12 101 PRO A C 1
ATOM 846 O O . PRO A 1 101 ? 2.901 4.492 22.254 1.00 69.12 101 PRO A O 1
ATOM 849 N N . ARG A 1 102 ? 2.141 2.351 22.192 1.00 75.19 102 ARG A N 1
ATOM 850 C CA . ARG A 1 102 ? 1.125 2.358 23.279 1.00 75.19 102 ARG A CA 1
ATOM 851 C C . ARG A 1 102 ? -0.321 2.716 22.902 1.00 75.19 102 ARG A C 1
ATOM 853 O O . ARG A 1 102 ? -1.167 2.724 23.791 1.00 75.19 102 ARG A O 1
ATOM 860 N N . ASP A 1 103 ? -0.642 2.948 21.631 1.00 74.31 103 ASP A N 1
ATOM 861 C CA . ASP A 1 103 ? -2.049 3.087 21.229 1.00 74.31 103 ASP A CA 1
ATOM 862 C C . ASP A 1 103 ? -2.810 1.755 21.384 1.00 74.31 103 ASP A C 1
ATOM 864 O O . ASP A 1 103 ? -2.357 0.707 20.915 1.00 74.31 103 ASP A O 1
ATOM 868 N N . ILE A 1 104 ? -3.987 1.795 22.019 1.00 71.31 104 ILE A N 1
ATOM 869 C CA . ILE A 1 104 ? -4.863 0.628 22.182 1.00 71.31 104 ILE A CA 1
ATOM 870 C C . ILE A 1 104 ? -5.803 0.555 20.980 1.00 71.31 104 ILE A C 1
ATOM 872 O O . ILE A 1 104 ? -6.570 1.484 20.708 1.00 71.31 104 ILE A O 1
ATOM 876 N N . ILE A 1 105 ? -5.745 -0.572 20.268 1.00 74.06 105 ILE A N 1
ATOM 877 C CA . ILE A 1 105 ? -6.436 -0.767 18.995 1.00 74.06 105 ILE A CA 1
ATOM 878 C C . ILE A 1 105 ? -7.556 -1.816 19.159 1.00 74.06 105 ILE A C 1
ATOM 880 O O . ILE A 1 105 ? -7.320 -3.028 19.098 1.00 74.06 105 ILE A O 1
ATOM 884 N N . THR A 1 106 ? -8.802 -1.366 19.331 1.00 72.75 106 THR A N 1
ATOM 885 C CA . THR A 1 106 ? -9.978 -2.229 19.582 1.00 72.75 106 THR A CA 1
ATOM 886 C C . THR A 1 106 ? -10.958 -2.246 18.415 1.00 72.75 106 THR A C 1
ATOM 888 O O . THR A 1 106 ? -11.072 -1.299 17.651 1.00 72.75 106 THR A O 1
ATOM 891 N N . THR A 1 107 ? -11.685 -3.341 18.212 1.00 71.25 107 THR A N 1
ATOM 892 C CA . THR A 1 107 ? -12.699 -3.430 17.145 1.00 71.25 107 THR A CA 1
ATOM 893 C C . THR A 1 107 ? -14.026 -2.866 17.627 1.00 71.25 107 THR A C 1
ATOM 895 O O . THR A 1 107 ? -14.395 -3.111 18.770 1.00 71.25 107 THR A O 1
ATOM 898 N N . LYS A 1 108 ? -14.791 -2.200 16.752 1.00 68.94 108 LYS A N 1
ATOM 899 C CA . LYS A 1 108 ? -16.181 -1.824 17.065 1.00 68.94 108 LYS A CA 1
ATOM 900 C C . LYS A 1 108 ? -16.998 -3.069 17.439 1.00 68.94 108 LYS A 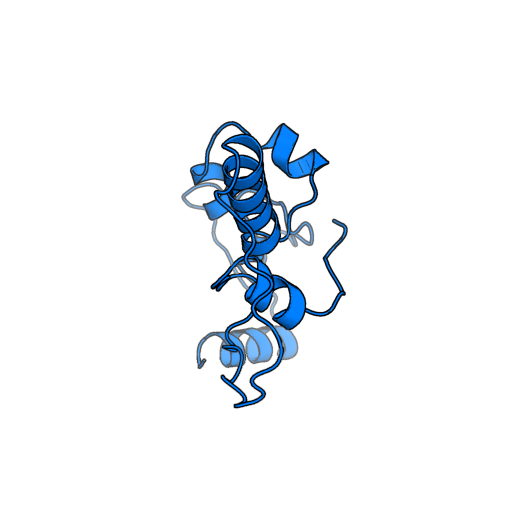C 1
ATOM 902 O O . LYS A 1 108 ? -16.873 -4.092 16.756 1.00 68.94 108 LYS A O 1
ATOM 907 N N . ASP A 1 109 ? -17.857 -2.960 18.452 1.00 71.12 109 ASP A N 1
ATOM 908 C CA . ASP A 1 109 ? -18.771 -4.019 18.896 1.00 71.12 109 ASP A CA 1
ATOM 909 C C . ASP A 1 109 ? -19.913 -4.250 17.906 1.00 71.12 109 ASP A C 1
ATOM 911 O O . ASP A 1 109 ? -21.061 -3.872 18.106 1.00 71.12 109 ASP A O 1
ATOM 915 N N . ASN A 1 110 ? -19.583 -4.869 16.779 1.00 77.94 110 ASN A N 1
ATOM 916 C CA . ASN A 1 110 ? -20.547 -5.338 15.799 1.00 77.94 110 ASN A CA 1
ATOM 917 C C . ASN A 1 110 ? -20.193 -6.785 15.427 1.00 77.94 110 ASN A C 1
ATOM 919 O O . ASN A 1 110 ? -19.023 -7.135 15.260 1.00 77.94 110 ASN A O 1
ATOM 923 N N . GLN A 1 111 ? -21.193 -7.654 15.278 1.00 76.25 111 GLN A N 1
ATOM 924 C CA . GLN A 1 111 ? -20.952 -9.030 14.837 1.00 76.25 111 GLN A CA 1
ATOM 925 C C . GLN A 1 111 ? -20.244 -9.073 13.474 1.00 76.25 111 GLN A C 1
ATOM 927 O O . GLN A 1 111 ? -19.380 -9.920 13.252 1.00 76.25 111 GLN A O 1
ATOM 932 N N . ARG A 1 112 ? -20.547 -8.130 12.569 1.00 76.75 112 ARG A N 1
ATOM 933 C CA . ARG A 1 112 ? -19.920 -8.057 11.240 1.00 76.75 112 ARG A CA 1
ATOM 934 C C . ARG A 1 112 ? -18.421 -7.747 11.315 1.00 76.75 112 ARG A C 1
ATOM 936 O O . ARG A 1 112 ? -17.648 -8.360 10.585 1.00 76.75 112 ARG A O 1
ATOM 943 N N . SER A 1 113 ? -18.000 -6.830 12.190 1.00 69.06 113 SER A N 1
ATOM 944 C CA . SER A 1 113 ? -16.578 -6.501 12.385 1.00 69.06 113 SER A CA 1
ATOM 945 C C . SER A 1 113 ? -15.827 -7.652 13.053 1.00 69.06 113 SER A C 1
ATOM 947 O O . SER A 1 113 ? -14.732 -7.988 12.605 1.00 69.06 113 SER A O 1
ATOM 949 N N . LYS A 1 114 ? -16.437 -8.313 14.048 1.00 72.75 114 LYS A N 1
ATOM 950 C CA . LYS A 1 114 ? -15.862 -9.493 14.719 1.00 72.75 114 LYS A CA 1
ATOM 951 C C . LYS A 1 114 ? -15.609 -10.646 13.733 1.00 72.75 114 LYS A C 1
ATOM 953 O O . LYS A 1 114 ? -14.499 -11.174 13.703 1.00 72.75 114 LYS A O 1
ATOM 958 N N . ARG A 1 115 ? -16.566 -10.955 12.845 1.00 77.31 115 ARG A N 1
ATOM 959 C CA . ARG A 1 115 ? -16.404 -11.986 11.793 1.00 77.31 115 ARG A CA 1
ATOM 960 C C . ARG A 1 115 ? -15.290 -11.657 10.792 1.00 77.31 115 ARG A C 1
ATOM 962 O O . ARG A 1 115 ? -14.514 -12.533 10.426 1.00 77.31 115 ARG A O 1
ATOM 969 N N . LEU A 1 116 ? -15.183 -10.399 10.349 1.00 72.25 116 LEU A N 1
ATOM 970 C CA . LEU A 1 116 ? -14.126 -9.982 9.412 1.00 72.25 116 LEU A CA 1
ATOM 971 C C . LEU A 1 116 ? -12.726 -10.145 10.014 1.00 72.25 116 LEU A C 1
ATOM 973 O O . LEU A 1 116 ? -11.809 -10.589 9.329 1.00 72.25 116 LEU A O 1
ATOM 977 N N . VAL A 1 117 ? -12.581 -9.809 11.296 1.00 70.69 117 VAL A N 1
ATOM 978 C CA . VAL A 1 117 ? -11.322 -9.950 12.035 1.00 70.69 117 VAL A CA 1
ATOM 979 C C . VAL A 1 117 ? -10.965 -11.427 12.209 1.00 70.69 117 VAL A C 1
ATOM 981 O O . VAL A 1 117 ? -9.833 -11.803 11.910 1.00 70.69 117 VAL A O 1
ATOM 984 N N . GLN A 1 118 ? -11.928 -12.271 12.595 1.00 70.31 118 GLN A N 1
ATOM 985 C CA . GLN A 1 118 ? -11.736 -13.723 12.714 1.00 70.31 118 GLN A CA 1
ATOM 986 C C . GLN A 1 118 ? -11.261 -14.346 11.394 1.00 70.31 118 GLN A C 1
ATOM 988 O O . GLN A 1 118 ? -10.238 -15.024 1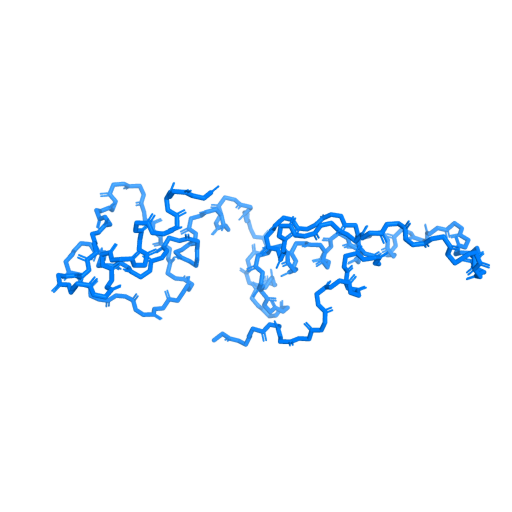1.375 1.00 70.31 118 GLN A O 1
ATOM 993 N N . ASN A 1 119 ? -11.919 -14.027 10.276 1.00 70.31 119 ASN A N 1
ATOM 994 C CA . ASN A 1 119 ? -11.532 -14.534 8.954 1.00 70.31 119 ASN A CA 1
ATOM 995 C C . ASN A 1 119 ? -10.137 -14.066 8.503 1.00 70.31 119 ASN A C 1
ATOM 997 O O . ASN A 1 119 ? -9.503 -14.731 7.691 1.00 70.31 119 ASN A O 1
ATOM 1001 N N . SER A 1 120 ? -9.672 -12.909 8.987 1.00 64.56 120 SER A N 1
ATOM 1002 C CA . SER A 1 120 ? -8.346 -12.373 8.653 1.00 64.56 120 SER A CA 1
ATOM 1003 C C . SER A 1 120 ? -7.211 -12.932 9.515 1.00 64.56 120 SER A C 1
ATOM 1005 O O . SER A 1 120 ? -6.079 -12.969 9.045 1.00 64.56 120 SER A O 1
ATOM 1007 N N . LEU A 1 121 ? -7.507 -13.347 10.755 1.00 62.56 121 LEU A N 1
ATOM 1008 C CA . LEU A 1 121 ? -6.547 -13.952 11.690 1.00 62.56 121 LEU A CA 1
ATOM 1009 C C . LEU A 1 121 ? -6.363 -15.456 11.450 1.00 62.56 121 LEU A C 1
ATOM 1011 O O . LEU A 1 121 ? -5.285 -15.977 11.700 1.00 62.56 121 LEU A O 1
ATOM 1015 N N . LEU A 1 122 ? -7.394 -16.142 10.950 1.00 51.25 122 LEU A N 1
ATOM 1016 C CA . LEU A 1 122 ? -7.377 -17.578 10.635 1.00 51.25 122 LEU A CA 1
ATOM 1017 C C . LEU A 1 122 ? -6.765 -17.916 9.250 1.00 51.25 122 LEU A C 1
ATOM 1019 O O . LEU A 1 122 ? -6.954 -19.028 8.766 1.00 51.25 122 LEU A O 1
ATOM 1023 N N . MET A 1 123 ? -6.066 -16.973 8.595 1.00 43.56 123 MET A N 1
ATOM 1024 C CA . MET A 1 123 ? -5.553 -17.066 7.207 1.00 43.56 123 MET A CA 1
ATOM 1025 C C . MET A 1 123 ? -4.071 -16.715 7.053 1.00 43.56 123 MET A C 1
ATOM 1027 O O . MET A 1 123 ? -3.313 -17.590 6.594 1.00 43.56 123 MET A O 1
#

InterPro domains:
  IPR001912 Small ribosomal subunit protein uS4, N-terminal [PF00163] (3-67)
  IPR001912 Small ribosomal subunit protein uS4, N-terminal [SM01390] (3-76)
  IPR036986 RNA-binding S4 domain superfamily [G3DSA:3.10.290.10] (89-123)

Mean predicted aligned error: 11.99 Å

pLDDT: mean 71.6, std 11.96, range [43.56, 89.88]

Radius of gyration: 18.45 Å; Cα contacts (8 Å, |Δi|>4): 86; chains: 1; bounding box: 42×36×50 Å